Protein AF-A0A913X9V0-F1 (afdb_monomer)

InterPro domains:
  IPR004088 K Homology domain, type 1 [PF00013] (3-50)
  IPR036612 K Homology domain, type 1 superfamily [G3DSA:3.30.1370.10] (2-51)
  IPR036612 K Homology domain, type 1 superfamily [SSF54791] (3-53)

Sequence (122 aa):
MEVMGLVIGKKHSNLRRIEKETGTKIEVENNKIYVSGGPQDTKNAIKELKNSAYYGIYKKRIKSRFSCDTYNFVDGSGRKCEFRLVPVECPRQEWHQDKEYFKIERVDEEDQMLDTRSSDRL

Structure (mmCIF, N/CA/C/O backbone):
data_AF-A0A913X9V0-F1
#
_entry.id   AF-A0A913X9V0-F1
#
loop_
_atom_site.group_PDB
_atom_site.id
_atom_site.type_symbol
_atom_site.label_atom_id
_atom_site.label_alt_id
_atom_site.label_comp_id
_atom_site.label_asym_id
_atom_site.label_entity_id
_atom_site.label_seq_id
_atom_site.pdbx_PDB_ins_code
_atom_site.Cartn_x
_atom_site.Cartn_y
_atom_site.Cartn_z
_atom_site.occupancy
_atom_site.B_iso_or_equiv
_atom_site.auth_seq_id
_atom_site.auth_comp_id
_atom_site.auth_asym_id
_atom_site.auth_atom_id
_atom_site.pdbx_PDB_model_num
ATOM 1 N N . MET A 1 1 ? 13.023 -6.006 -13.812 1.00 49.12 1 MET A N 1
ATOM 2 C CA . MET A 1 1 ? 13.394 -5.778 -12.398 1.00 49.12 1 MET A CA 1
ATOM 3 C C . MET A 1 1 ? 12.244 -6.278 -11.549 1.00 49.12 1 MET A C 1
ATOM 5 O O . MET A 1 1 ? 11.159 -5.716 -11.640 1.00 49.12 1 MET A O 1
ATOM 9 N N . GLU A 1 2 ? 12.450 -7.374 -10.830 1.00 68.31 2 GLU A N 1
ATOM 10 C CA . GLU A 1 2 ? 11.406 -7.987 -10.009 1.00 68.31 2 GLU A CA 1
ATOM 11 C C . GLU A 1 2 ? 11.107 -7.124 -8.780 1.00 68.31 2 GLU A C 1
ATOM 13 O O . GLU A 1 2 ? 12.015 -6.563 -8.162 1.00 68.31 2 GLU A O 1
ATOM 18 N N . VAL A 1 3 ? 9.822 -7.012 -8.433 1.00 74.38 3 VAL A N 1
ATOM 19 C CA . VAL A 1 3 ? 9.317 -6.214 -7.301 1.00 74.38 3 VAL A CA 1
ATOM 20 C C . VAL A 1 3 ? 10.021 -6.592 -5.995 1.00 74.38 3 VAL A C 1
ATOM 22 O O . VAL A 1 3 ? 10.312 -5.719 -5.179 1.00 74.38 3 VAL A O 1
ATOM 25 N N . MET A 1 4 ? 10.380 -7.869 -5.839 1.00 82.81 4 MET A N 1
ATOM 26 C CA . MET A 1 4 ? 11.054 -8.389 -4.653 1.00 82.81 4 MET A CA 1
ATOM 27 C C . MET A 1 4 ? 12.381 -7.679 -4.357 1.00 82.81 4 MET A C 1
ATOM 29 O O . MET A 1 4 ? 12.647 -7.318 -3.214 1.00 82.81 4 MET A O 1
ATOM 33 N N . GLY A 1 5 ? 13.182 -7.360 -5.379 1.00 83.44 5 GLY A N 1
ATOM 34 C CA . GLY A 1 5 ? 14.445 -6.640 -5.178 1.00 83.44 5 GLY A CA 1
ATOM 35 C C . GLY A 1 5 ? 14.261 -5.229 -4.600 1.00 83.44 5 GLY A C 1
ATOM 36 O O . GLY A 1 5 ? 15.146 -4.711 -3.919 1.00 83.44 5 GLY A O 1
ATOM 37 N N . LEU A 1 6 ? 13.103 -4.603 -4.837 1.00 82.94 6 LEU A N 1
ATOM 38 C CA . LEU A 1 6 ? 12.758 -3.288 -4.288 1.00 82.94 6 LEU A CA 1
ATOM 39 C C . LEU A 1 6 ? 12.323 -3.390 -2.823 1.00 82.94 6 LEU A C 1
ATOM 41 O O . LEU A 1 6 ? 12.666 -2.522 -2.021 1.00 82.94 6 LEU A O 1
ATOM 45 N N . VAL A 1 7 ? 11.614 -4.467 -2.480 1.00 84.56 7 VAL A N 1
ATOM 46 C CA . VAL A 1 7 ? 11.216 -4.774 -1.102 1.00 84.56 7 VAL A CA 1
ATOM 47 C C . VAL A 1 7 ? 12.438 -5.112 -0.252 1.00 84.56 7 VAL A C 1
ATOM 49 O O . VAL A 1 7 ? 12.581 -4.566 0.837 1.00 84.56 7 VAL A O 1
ATOM 52 N N . ILE A 1 8 ? 13.363 -5.927 -0.771 1.00 89.12 8 ILE A N 1
ATOM 53 C CA . ILE A 1 8 ? 14.586 -6.322 -0.056 1.00 89.12 8 ILE A CA 1
ATOM 54 C C . ILE A 1 8 ? 15.518 -5.118 0.168 1.00 89.12 8 ILE A C 1
ATOM 56 O O . ILE A 1 8 ? 16.092 -4.939 1.248 1.00 89.12 8 ILE A O 1
ATOM 60 N N . GLY A 1 9 ? 15.655 -4.261 -0.847 1.00 84.62 9 GLY A N 1
ATOM 61 C CA . GLY A 1 9 ? 16.590 -3.139 -0.831 1.00 84.62 9 GLY A CA 1
ATOM 62 C C . GLY A 1 9 ? 18.048 -3.570 -1.038 1.00 84.62 9 GLY A C 1
ATOM 63 O O . GLY A 1 9 ? 18.399 -4.752 -1.029 1.00 84.62 9 GLY A O 1
ATOM 64 N N . LYS A 1 10 ? 18.941 -2.597 -1.254 1.00 87.88 10 LYS A N 1
ATOM 65 C CA . LYS A 1 10 ? 20.366 -2.887 -1.485 1.00 87.88 10 LYS A CA 1
ATOM 66 C C . LYS A 1 10 ? 20.962 -3.538 -0.240 1.00 87.88 10 LYS A C 1
ATOM 68 O O . LYS A 1 10 ? 20.856 -2.985 0.848 1.00 87.88 10 LYS A O 1
ATOM 73 N N . LYS A 1 11 ? 21.616 -4.693 -0.402 1.00 89.06 11 LYS A N 1
ATOM 74 C CA . LYS A 1 11 ? 22.222 -5.445 0.713 1.00 89.06 11 LYS A CA 1
ATOM 75 C C . LYS A 1 11 ? 21.237 -5.693 1.875 1.00 89.06 11 LYS A C 1
ATOM 77 O O . LYS A 1 11 ? 21.639 -5.639 3.033 1.00 89.06 11 LYS A O 1
ATOM 82 N N . HIS A 1 12 ? 19.961 -5.953 1.570 1.00 90.06 12 HIS A N 1
ATOM 83 C CA . HIS A 1 12 ? 18.898 -6.181 2.563 1.00 90.06 12 HIS A CA 1
ATOM 84 C C . HIS A 1 12 ? 18.599 -4.972 3.468 1.00 90.06 12 HIS A C 1
ATOM 86 O O . HIS A 1 12 ? 18.064 -5.133 4.565 1.00 90.06 12 HIS A O 1
ATOM 92 N N . SER A 1 13 ? 18.947 -3.752 3.040 1.00 92.88 13 SER A N 1
ATOM 93 C CA . SER A 1 13 ? 18.790 -2.539 3.852 1.00 92.88 13 SER A CA 1
ATOM 94 C C . SER A 1 13 ? 17.352 -2.300 4.307 1.00 92.88 13 SER A C 1
ATOM 96 O O . SER A 1 13 ? 17.136 -1.892 5.444 1.00 92.88 13 SER A O 1
AT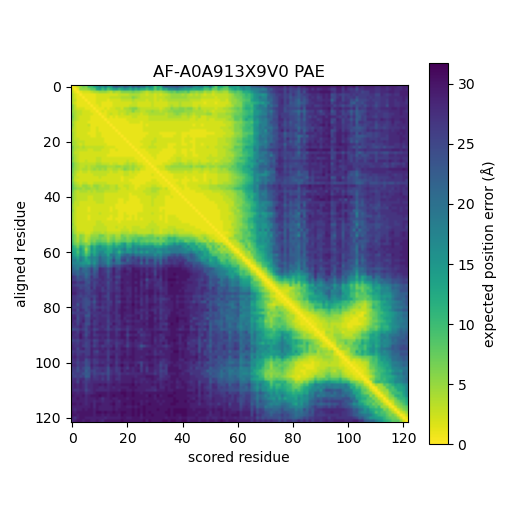OM 98 N N . ASN A 1 14 ? 16.372 -2.557 3.434 1.00 91.81 14 ASN A N 1
ATOM 99 C CA . ASN A 1 14 ? 14.967 -2.323 3.757 1.00 91.81 14 ASN A CA 1
ATOM 100 C C . ASN A 1 14 ? 14.460 -3.364 4.751 1.00 91.81 14 ASN A C 1
ATOM 102 O O . ASN A 1 14 ? 13.818 -2.980 5.720 1.00 91.81 14 ASN A O 1
ATOM 106 N N . LEU A 1 15 ? 14.801 -4.645 4.568 1.00 94.50 15 LEU A N 1
ATOM 107 C CA . LEU A 1 15 ? 14.393 -5.688 5.514 1.00 94.50 15 LEU A CA 1
ATOM 108 C C . LEU A 1 15 ? 14.978 -5.437 6.902 1.00 94.50 15 LEU A C 1
ATOM 110 O O . LEU A 1 15 ? 14.227 -5.414 7.865 1.00 94.50 15 LEU A O 1
ATOM 114 N N . ARG A 1 16 ? 16.282 -5.138 6.998 1.00 95.88 16 ARG A N 1
ATOM 115 C CA . ARG A 1 16 ? 16.937 -4.838 8.284 1.00 95.88 16 ARG A CA 1
ATOM 116 C C . ARG A 1 16 ? 16.320 -3.633 8.990 1.00 95.88 16 ARG A C 1
ATOM 118 O O . ARG A 1 16 ? 16.219 -3.620 10.212 1.00 95.88 16 ARG A O 1
ATOM 125 N N . ARG A 1 17 ? 15.934 -2.605 8.226 1.00 96.19 17 ARG A N 1
ATOM 126 C CA . ARG A 1 17 ? 15.229 -1.436 8.761 1.00 96.19 17 ARG A CA 1
ATOM 127 C C . ARG A 1 17 ? 13.872 -1.842 9.334 1.00 96.19 17 ARG A C 1
ATOM 129 O O . ARG A 1 17 ? 13.593 -1.492 10.472 1.00 96.19 17 ARG A O 1
ATOM 136 N N . ILE A 1 18 ? 13.076 -2.592 8.569 1.00 95.81 18 ILE A N 1
ATOM 137 C CA . ILE A 1 18 ? 11.745 -3.037 8.997 1.00 95.81 18 ILE A CA 1
ATOM 138 C C . ILE A 1 18 ? 11.869 -3.924 10.238 1.00 95.81 18 ILE A C 1
ATOM 140 O O . ILE A 1 18 ? 11.248 -3.609 11.240 1.00 95.81 18 ILE A O 1
ATOM 144 N N . GLU A 1 19 ? 12.742 -4.939 10.224 1.00 96.44 19 GLU A N 1
ATOM 145 C CA . GLU A 1 19 ? 13.028 -5.791 11.391 1.00 96.44 19 GLU A CA 1
ATOM 146 C C . GLU A 1 19 ? 13.357 -4.965 12.646 1.00 96.44 19 GLU A C 1
ATOM 148 O O . GLU A 1 19 ? 12.827 -5.232 13.722 1.00 96.44 19 GLU A O 1
ATOM 153 N N . LYS A 1 20 ? 14.194 -3.926 12.510 1.00 96.38 20 LYS A N 1
ATOM 154 C CA . LYS A 1 20 ? 14.565 -3.038 13.622 1.00 96.38 20 LYS A CA 1
ATOM 155 C C . LYS A 1 20 ? 13.393 -2.190 14.125 1.00 96.38 20 LYS A C 1
ATOM 157 O O . LYS A 1 20 ? 13.272 -1.992 15.328 1.00 96.38 20 LYS A O 1
ATOM 162 N N . GLU A 1 21 ? 12.582 -1.644 13.224 1.00 95.69 21 GLU A N 1
ATOM 163 C CA . GLU A 1 21 ? 11.466 -0.752 13.569 1.00 95.69 21 GLU A CA 1
ATOM 164 C C . GLU A 1 21 ? 10.281 -1.501 14.180 1.00 95.69 21 GLU A C 1
ATOM 166 O O . GLU A 1 21 ? 9.592 -0.957 15.038 1.00 95.69 21 GLU A O 1
ATOM 171 N N . THR A 1 22 ? 10.037 -2.738 13.747 1.00 95.06 22 THR A N 1
ATOM 172 C CA . THR A 1 22 ? 8.883 -3.530 14.189 1.00 95.06 22 THR A CA 1
ATOM 173 C C . THR A 1 22 ? 9.240 -4.589 15.220 1.00 95.06 22 THR A C 1
ATOM 175 O O . THR A 1 22 ? 8.337 -5.200 15.771 1.00 95.06 22 THR A O 1
ATOM 178 N N . GLY A 1 23 ? 10.525 -4.851 15.472 1.00 95.00 23 GLY A N 1
ATOM 179 C CA . GLY A 1 23 ? 10.958 -5.922 16.375 1.00 95.00 23 GLY A CA 1
ATOM 180 C C . GLY A 1 23 ? 10.684 -7.333 15.840 1.00 95.00 23 GLY A C 1
ATOM 181 O O . GLY A 1 23 ? 10.735 -8.301 16.595 1.00 95.00 23 GLY A O 1
ATOM 182 N N . THR A 1 24 ? 10.379 -7.469 14.548 1.00 95.88 24 THR A N 1
ATOM 183 C CA . THR A 1 24 ? 10.119 -8.763 13.898 1.00 95.88 24 THR A CA 1
ATOM 184 C C . THR A 1 24 ? 11.378 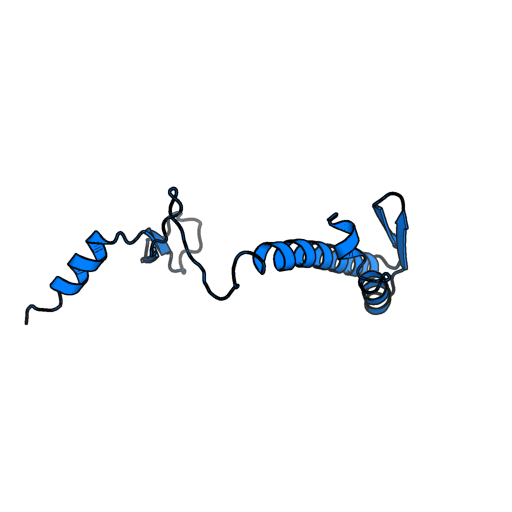-9.343 13.270 1.00 95.88 24 THR A C 1
ATOM 186 O O . THR A 1 24 ? 12.315 -8.613 12.951 1.00 95.88 24 THR A O 1
ATOM 189 N N . LYS A 1 25 ? 11.347 -10.641 12.971 1.00 96.00 25 LYS A N 1
ATOM 190 C CA . LYS A 1 25 ? 12.316 -11.308 12.099 1.00 96.00 25 LYS A CA 1
ATOM 191 C C . LYS A 1 25 ? 11.707 -11.522 10.712 1.00 96.00 25 LYS A C 1
ATOM 193 O O . LYS A 1 25 ? 10.536 -11.881 10.598 1.00 96.00 25 LYS A O 1
ATOM 198 N N . ILE A 1 26 ? 12.490 -11.275 9.665 1.00 92.44 26 ILE A N 1
ATOM 199 C CA . ILE A 1 26 ? 12.072 -11.410 8.269 1.00 92.44 26 ILE A CA 1
ATOM 200 C C . ILE A 1 26 ? 13.049 -12.316 7.523 1.00 92.44 26 ILE A C 1
ATOM 202 O O . ILE A 1 26 ? 14.261 -12.095 7.532 1.00 92.44 26 ILE A O 1
ATOM 206 N N . GLU A 1 27 ? 12.505 -13.305 6.822 1.00 89.69 27 GLU A N 1
ATOM 207 C CA . GLU A 1 27 ? 13.257 -14.254 6.005 1.00 89.69 27 GLU A CA 1
ATOM 208 C C . GLU A 1 27 ? 12.721 -14.277 4.576 1.00 89.69 27 GLU A C 1
ATOM 210 O O . GLU A 1 27 ? 11.532 -14.055 4.331 1.00 89.69 27 GLU A O 1
ATOM 215 N N . VAL A 1 28 ? 13.617 -14.520 3.620 1.00 88.06 28 VAL A N 1
AT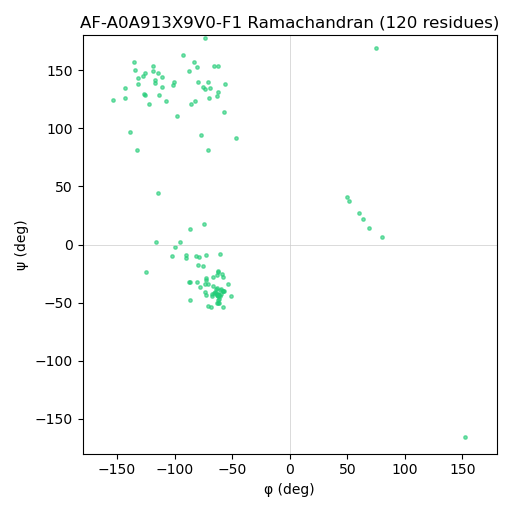OM 216 C CA . VAL A 1 28 ? 13.279 -14.594 2.199 1.00 88.06 28 VAL A CA 1
ATOM 217 C C . VAL A 1 28 ? 13.701 -15.951 1.670 1.00 88.06 28 VAL A C 1
ATOM 219 O O . VAL A 1 28 ? 14.882 -16.283 1.690 1.00 88.06 28 VAL A O 1
ATOM 222 N N . GLU A 1 29 ? 12.744 -16.705 1.147 1.00 82.50 29 GLU A N 1
ATOM 223 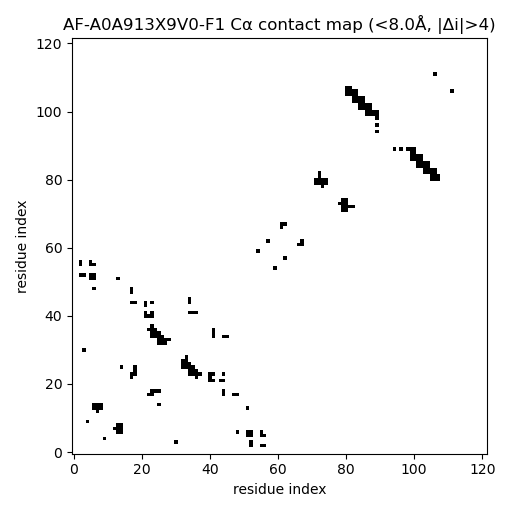C CA . GLU A 1 29 ? 12.986 -18.027 0.575 1.00 82.50 29 GLU A CA 1
ATOM 224 C C . GLU A 1 29 ? 12.084 -18.218 -0.645 1.00 82.50 29 GLU A C 1
ATOM 226 O O . GLU A 1 29 ? 10.899 -17.891 -0.601 1.00 82.50 29 GLU A O 1
ATOM 231 N N . ASN A 1 30 ? 12.630 -18.730 -1.753 1.00 83.38 30 ASN A N 1
ATOM 232 C CA . ASN A 1 30 ? 11.868 -19.040 -2.971 1.00 83.38 30 ASN A CA 1
ATOM 233 C C . ASN A 1 30 ? 10.969 -17.885 -3.453 1.00 83.38 30 ASN A C 1
ATOM 235 O O . ASN A 1 30 ? 9.821 -18.093 -3.849 1.00 83.38 30 ASN A O 1
ATOM 239 N N . ASN A 1 31 ? 11.487 -16.652 -3.393 1.00 79.56 31 ASN A N 1
ATOM 240 C CA . ASN A 1 31 ? 10.759 -15.430 -3.753 1.00 79.56 31 ASN A CA 1
ATOM 241 C C . ASN A 1 31 ? 9.491 -15.177 -2.904 1.00 79.56 31 ASN A C 1
ATOM 243 O O . ASN A 1 31 ? 8.542 -14.532 -3.353 1.00 79.56 31 ASN A O 1
ATOM 247 N N . LYS A 1 32 ? 9.470 -15.681 -1.666 1.00 84.62 32 LYS A N 1
ATOM 248 C CA . LYS A 1 32 ? 8.446 -15.432 -0.646 1.00 84.62 32 LYS A CA 1
ATOM 249 C C . LYS A 1 32 ? 9.084 -14.767 0.567 1.00 84.62 32 LYS A C 1
ATOM 251 O O . LYS A 1 32 ? 10.276 -14.937 0.812 1.00 84.62 32 LYS A O 1
ATOM 256 N N . ILE A 1 33 ? 8.280 -14.011 1.311 1.00 87.50 33 ILE A N 1
ATOM 257 C CA . ILE A 1 33 ? 8.698 -13.353 2.550 1.00 87.50 33 ILE A CA 1
ATOM 258 C C . ILE A 1 33 ? 7.947 -13.988 3.713 1.00 87.50 33 ILE A C 1
ATOM 260 O O . ILE A 1 33 ? 6.717 -14.053 3.689 1.00 87.50 33 ILE A O 1
ATOM 264 N N . TYR A 1 34 ? 8.693 -14.398 4.730 1.00 92.06 34 TYR A N 1
ATOM 265 C CA . TYR A 1 34 ? 8.174 -14.906 5.991 1.00 92.06 34 TYR A CA 1
ATOM 266 C C . TYR A 1 34 ? 8.481 -13.894 7.087 1.00 92.06 34 TYR A C 1
ATOM 268 O O . TYR A 1 34 ? 9.576 -13.337 7.133 1.00 92.06 34 TYR A O 1
ATOM 276 N N . VAL A 1 35 ? 7.498 -13.629 7.945 1.00 92.88 35 VAL A N 1
ATOM 277 C CA . VAL A 1 35 ? 7.615 -12.676 9.051 1.00 92.88 35 VAL A CA 1
ATOM 278 C C . VAL A 1 35 ? 7.227 -13.393 10.332 1.00 92.88 35 VAL A C 1
ATOM 280 O O . VAL A 1 35 ? 6.158 -14.001 10.393 1.00 92.88 35 VAL A O 1
ATOM 283 N N . SER A 1 36 ? 8.081 -13.315 11.346 1.00 91.62 36 SER A N 1
ATOM 284 C CA . SER A 1 36 ? 7.833 -13.886 12.667 1.00 91.62 36 SER A CA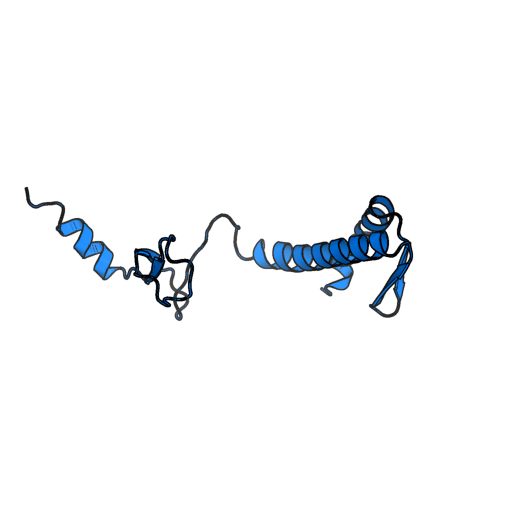 1
ATOM 285 C C . SER A 1 36 ? 8.028 -12.840 13.766 1.00 91.62 36 SER A C 1
ATOM 287 O O . SER A 1 36 ? 8.863 -11.937 13.664 1.00 91.62 36 SER A O 1
ATOM 289 N N . GLY A 1 37 ? 7.208 -12.935 14.811 1.00 92.25 37 GLY A N 1
ATOM 290 C CA . GLY A 1 37 ? 7.164 -11.982 15.918 1.00 92.25 37 GLY A CA 1
ATOM 291 C C . GLY A 1 37 ? 5.781 -11.927 16.565 1.00 92.25 37 GLY A C 1
ATOM 292 O O . GLY A 1 37 ? 4.931 -12.787 16.319 1.00 92.25 37 GLY A O 1
ATOM 293 N N . GLY A 1 38 ? 5.540 -10.898 17.381 1.00 89.88 38 GLY A N 1
ATOM 294 C CA . GLY A 1 38 ? 4.231 -10.655 17.984 1.00 89.88 38 GLY A CA 1
ATOM 295 C C . GLY A 1 38 ? 3.143 -10.389 16.927 1.00 89.88 38 GLY A C 1
ATOM 296 O O . GLY A 1 38 ? 3.452 -9.903 15.833 1.00 89.88 38 GLY A O 1
ATOM 297 N N . PRO A 1 39 ? 1.853 -10.662 17.209 1.00 90.94 39 PRO A N 1
ATOM 298 C CA . PRO A 1 39 ? 0.776 -10.472 16.233 1.00 90.94 39 PRO A CA 1
ATOM 299 C C . PRO A 1 39 ? 0.664 -9.033 15.712 1.00 90.94 39 PRO A C 1
ATOM 301 O O . PRO A 1 39 ? 0.426 -8.818 14.522 1.00 90.94 39 PRO A O 1
ATOM 304 N N . GLN A 1 40 ? 0.838 -8.041 16.590 1.00 91.94 40 GLN A N 1
ATOM 305 C CA . GLN A 1 40 ? 0.769 -6.630 16.211 1.00 91.94 40 GLN A CA 1
ATOM 306 C C . GLN A 1 40 ? 2.012 -6.193 15.425 1.00 91.94 40 GLN A C 1
ATOM 308 O O . GLN A 1 40 ? 1.895 -5.519 14.401 1.00 91.94 40 GLN A O 1
ATOM 313 N N . ASP A 1 41 ? 3.183 -6.654 15.847 1.00 88.19 41 ASP A N 1
ATOM 314 C CA . ASP A 1 41 ? 4.469 -6.363 15.212 1.00 88.19 41 ASP A CA 1
ATOM 315 C C . ASP A 1 41 ? 4.535 -6.936 13.796 1.00 88.19 41 ASP A C 1
ATOM 317 O O . ASP A 1 41 ? 4.922 -6.257 12.847 1.00 88.19 41 ASP A O 1
ATOM 321 N N . THR A 1 42 ? 4.035 -8.161 13.628 1.00 89.62 42 THR A N 1
ATOM 322 C CA . THR A 1 42 ? 3.929 -8.836 12.330 1.00 89.62 42 THR A CA 1
ATOM 323 C C . THR A 1 42 ? 3.000 -8.073 11.385 1.00 89.62 42 THR A C 1
ATOM 325 O O . THR A 1 42 ? 3.335 -7.869 10.217 1.00 89.62 42 THR A O 1
ATOM 328 N N . LYS A 1 43 ? 1.853 -7.575 11.874 1.00 91.75 43 LYS A N 1
ATOM 329 C CA . LYS A 1 43 ? 0.955 -6.719 11.074 1.00 91.75 43 LYS A CA 1
ATOM 330 C C . LYS A 1 43 ? 1.645 -5.426 10.636 1.00 91.75 43 LYS A C 1
ATOM 332 O O . LYS A 1 43 ? 1.518 -5.035 9.473 1.00 91.75 43 LYS A O 1
ATOM 337 N N . ASN A 1 44 ? 2.386 -4.786 11.540 1.00 89.31 44 ASN A N 1
ATOM 338 C CA . ASN A 1 44 ? 3.136 -3.566 11.247 1.00 89.31 44 ASN A CA 1
ATOM 339 C C . ASN A 1 44 ? 4.233 -3.824 10.196 1.00 89.31 44 ASN A C 1
ATOM 341 O O . ASN A 1 44 ? 4.335 -3.080 9.220 1.00 89.31 44 ASN A O 1
ATOM 345 N N . ALA A 1 45 ? 4.973 -4.928 10.317 1.00 88.38 45 ALA A N 1
ATOM 346 C CA . ALA A 1 45 ? 5.999 -5.327 9.353 1.00 88.38 45 ALA A CA 1
ATOM 347 C C . ALA A 1 45 ? 5.412 -5.613 7.962 1.00 88.38 45 ALA A C 1
ATOM 349 O O . ALA A 1 45 ? 5.931 -5.131 6.954 1.00 88.38 45 ALA A O 1
ATOM 350 N N . ILE A 1 46 ? 4.281 -6.324 7.885 1.00 91.75 46 ILE A N 1
ATOM 351 C CA . ILE A 1 46 ? 3.581 -6.582 6.615 1.00 91.75 46 ILE A CA 1
ATOM 352 C C . ILE A 1 46 ? 3.139 -5.271 5.950 1.00 91.75 46 ILE A C 1
ATOM 354 O O . ILE A 1 46 ? 3.234 -5.138 4.726 1.00 91.75 46 ILE A O 1
ATOM 358 N N . LYS A 1 47 ? 2.670 -4.289 6.731 1.00 92.56 47 LYS A N 1
ATOM 359 C CA . LYS A 1 47 ? 2.304 -2.963 6.214 1.00 92.56 47 LYS A CA 1
ATOM 360 C C . LYS A 1 47 ? 3.513 -2.258 5.586 1.00 92.56 47 LYS A C 1
ATOM 362 O O . LYS A 1 47 ? 3.415 -1.787 4.454 1.00 92.56 47 LYS A O 1
ATOM 367 N N . GLU A 1 48 ? 4.660 -2.260 6.258 1.00 91.38 48 GLU A N 1
ATOM 368 C CA . GLU A 1 48 ? 5.893 -1.643 5.748 1.00 91.38 48 GLU A CA 1
ATOM 369 C C . GLU A 1 48 ? 6.472 -2.352 4.512 1.00 91.38 48 GLU A C 1
ATOM 371 O O . GLU A 1 48 ? 6.957 -1.702 3.577 1.00 91.38 48 GLU A O 1
ATOM 376 N N . LEU A 1 49 ? 6.364 -3.682 4.448 1.00 89.12 49 LEU A N 1
ATOM 377 C CA . LEU A 1 49 ? 6.737 -4.464 3.265 1.00 89.12 49 LEU A CA 1
ATOM 378 C C . LEU A 1 49 ? 5.873 -4.085 2.051 1.00 89.12 49 LEU A C 1
ATOM 380 O O . LEU A 1 49 ? 6.402 -3.852 0.960 1.00 89.12 49 LEU A O 1
ATOM 384 N N . LYS A 1 50 ? 4.552 -3.949 2.243 1.00 87.44 50 LYS A N 1
ATOM 385 C CA . LYS A 1 50 ? 3.623 -3.481 1.198 1.00 87.44 50 LYS A CA 1
ATOM 386 C C . LYS A 1 50 ? 3.949 -2.057 0.747 1.00 87.44 50 LYS A C 1
ATOM 388 O O . LYS A 1 50 ? 4.000 -1.805 -0.457 1.00 87.44 50 LYS A O 1
ATOM 393 N N . ASN A 1 51 ? 4.235 -1.153 1.685 1.00 85.38 51 ASN A N 1
ATOM 394 C CA . ASN A 1 51 ? 4.647 0.220 1.380 1.00 85.38 51 ASN A CA 1
ATOM 395 C C . ASN A 1 51 ? 5.936 0.254 0.547 1.00 85.38 51 ASN A C 1
ATOM 397 O O . ASN A 1 51 ? 6.022 0.991 -0.436 1.00 85.38 51 ASN A O 1
ATOM 401 N N . SER A 1 52 ? 6.917 -0.585 0.887 1.00 84.50 52 SER A N 1
ATOM 402 C CA . SER A 1 52 ? 8.188 -0.687 0.157 1.00 84.50 52 SER A CA 1
ATOM 403 C C . SER A 1 52 ? 7.994 -1.206 -1.272 1.00 84.50 52 SER A C 1
ATOM 405 O O . SER A 1 52 ? 8.585 -0.665 -2.211 1.00 84.50 52 SER A O 1
ATOM 407 N N . ALA A 1 53 ? 7.123 -2.205 -1.460 1.00 82.56 53 ALA A N 1
ATOM 408 C CA . ALA A 1 53 ? 6.746 -2.700 -2.785 1.00 82.56 53 ALA A CA 1
ATOM 409 C C . ALA A 1 53 ? 6.054 -1.607 -3.611 1.00 82.56 53 ALA A C 1
ATOM 411 O O . ALA A 1 53 ? 6.464 -1.325 -4.740 1.00 82.56 53 ALA A O 1
ATOM 412 N N . TYR A 1 54 ? 5.046 -0.954 -3.024 1.00 80.88 54 TYR A N 1
ATOM 413 C CA . TYR A 1 54 ? 4.288 0.119 -3.659 1.00 80.88 54 TYR A CA 1
ATOM 414 C C . TYR A 1 54 ? 5.203 1.268 -4.084 1.00 80.88 54 TYR A C 1
ATOM 416 O O . TYR A 1 54 ? 5.251 1.608 -5.263 1.00 80.88 54 TYR A O 1
ATOM 424 N N . TYR A 1 55 ? 6.002 1.811 -3.163 1.00 76.44 55 TYR A N 1
ATOM 425 C CA . TYR A 1 55 ? 6.899 2.933 -3.434 1.00 76.44 55 TYR A CA 1
ATOM 426 C C . TYR A 1 55 ? 7.981 2.573 -4.453 1.00 76.44 55 TYR A C 1
ATOM 428 O O . TYR A 1 55 ? 8.305 3.379 -5.324 1.00 76.44 55 TYR A O 1
ATOM 436 N N . GLY A 1 56 ? 8.511 1.349 -4.396 1.00 71.00 56 GLY A N 1
ATOM 437 C CA . GLY A 1 56 ? 9.459 0.845 -5.383 1.00 71.00 56 GLY A CA 1
ATOM 438 C C . GLY A 1 56 ? 8.874 0.807 -6.796 1.00 71.00 56 GLY A C 1
ATOM 439 O O . GLY A 1 56 ? 9.544 1.221 -7.743 1.00 71.00 56 GLY A O 1
ATOM 440 N N . ILE A 1 57 ? 7.635 0.337 -6.949 1.00 69.81 57 ILE A N 1
ATOM 441 C CA . ILE A 1 57 ? 6.947 0.278 -8.245 1.00 69.81 57 ILE A CA 1
ATOM 442 C C . ILE A 1 57 ? 6.577 1.690 -8.711 1.00 69.81 57 ILE A C 1
ATOM 444 O O . ILE A 1 57 ? 6.942 2.082 -9.821 1.00 69.81 57 ILE A O 1
ATOM 448 N N . TYR A 1 58 ? 5.896 2.462 -7.860 1.00 66.31 58 TYR A N 1
ATOM 449 C CA . TYR A 1 58 ? 5.358 3.778 -8.199 1.00 66.31 58 TYR A CA 1
ATOM 450 C C . TYR A 1 58 ? 6.462 4.809 -8.423 1.00 66.31 58 TYR A C 1
ATOM 452 O O . TYR A 1 58 ? 6.527 5.406 -9.492 1.00 66.31 58 TYR A O 1
ATOM 460 N N . LYS A 1 59 ? 7.395 4.998 -7.482 1.00 65.25 59 LYS A N 1
ATOM 461 C CA . LYS A 1 59 ? 8.436 6.030 -7.621 1.00 65.25 59 LYS A CA 1
ATOM 462 C C . LYS A 1 59 ? 9.350 5.766 -8.809 1.00 65.25 59 LYS A C 1
ATOM 464 O O . LYS A 1 59 ? 9.749 6.712 -9.476 1.00 65.25 59 LYS A O 1
ATOM 469 N N . LYS A 1 60 ? 9.688 4.503 -9.084 1.00 59.84 60 LYS A N 1
ATOM 470 C CA . LYS A 1 60 ? 10.647 4.150 -10.139 1.00 59.84 60 LYS A CA 1
ATOM 471 C C . LYS A 1 60 ? 10.023 4.157 -11.536 1.00 59.84 60 LYS A C 1
ATOM 473 O O . LYS A 1 60 ? 10.723 4.500 -12.479 1.00 59.84 60 LYS A O 1
ATOM 478 N N . ARG A 1 61 ? 8.732 3.815 -11.669 1.00 54.94 61 ARG A N 1
ATOM 479 C CA . ARG A 1 61 ? 8.004 3.867 -12.952 1.00 54.94 61 ARG A CA 1
ATOM 480 C C . ARG A 1 61 ? 7.390 5.232 -13.256 1.00 54.94 61 ARG A C 1
ATOM 482 O O . ARG A 1 61 ? 7.296 5.580 -14.428 1.00 54.94 61 ARG A O 1
ATOM 489 N N . ILE A 1 62 ? 6.971 5.985 -12.236 1.00 51.41 62 ILE A N 1
ATOM 490 C CA . ILE A 1 62 ? 6.341 7.297 -12.422 1.00 51.41 62 ILE A CA 1
ATOM 491 C C . ILE A 1 62 ? 7.391 8.399 -12.503 1.00 51.41 62 ILE A C 1
ATOM 493 O O . ILE A 1 62 ? 7.352 9.116 -13.484 1.00 51.41 62 ILE A O 1
ATOM 497 N N . LYS A 1 63 ? 8.404 8.497 -11.619 1.00 48.47 63 LYS A N 1
ATOM 498 C CA . LYS A 1 63 ? 9.428 9.563 -11.770 1.00 48.47 63 LYS A CA 1
ATOM 499 C C . LYS A 1 63 ? 10.231 9.472 -13.070 1.00 48.47 63 LYS A C 1
ATOM 501 O O . LYS A 1 63 ? 10.772 10.478 -13.504 1.00 48.47 63 LYS A O 1
ATOM 506 N N . SER A 1 64 ? 10.329 8.292 -13.688 1.00 50.91 64 SER A N 1
ATOM 507 C CA . SER A 1 64 ? 10.967 8.162 -15.004 1.00 50.91 64 SER A CA 1
ATOM 508 C C . SER A 1 64 ? 10.069 8.604 -16.164 1.00 50.91 64 SER A C 1
ATOM 510 O O . SER A 1 64 ? 10.544 8.652 -17.291 1.00 50.91 64 SER A O 1
ATOM 512 N N . ARG A 1 65 ? 8.771 8.838 -15.931 1.00 46.41 65 ARG A N 1
ATOM 513 C CA . ARG A 1 65 ? 7.783 9.173 -16.970 1.00 46.41 65 ARG A CA 1
ATOM 514 C C . ARG A 1 65 ? 7.010 10.472 -16.709 1.00 46.41 65 ARG A C 1
ATOM 516 O O . ARG A 1 65 ? 6.550 11.064 -17.671 1.00 46.41 65 ARG A O 1
ATOM 523 N N . PHE A 1 66 ? 6.891 10.923 -15.461 1.00 43.91 66 PHE A N 1
ATOM 524 C CA . PHE A 1 66 ? 6.109 12.085 -15.038 1.00 43.91 66 PHE A CA 1
ATOM 525 C C . PHE A 1 66 ? 6.707 12.672 -13.745 1.00 43.91 66 PHE A C 1
ATOM 527 O O . PHE A 1 66 ? 6.855 11.951 -12.750 1.00 43.91 66 PHE A O 1
ATOM 534 N N . SER A 1 67 ? 7.062 13.965 -13.729 1.00 44.84 67 SER A N 1
ATOM 535 C CA . SER A 1 67 ? 7.262 14.664 -12.452 1.00 44.84 67 SER A CA 1
ATOM 536 C C . SER A 1 67 ? 5.888 14.813 -11.791 1.00 44.84 67 SER A C 1
ATOM 538 O O . SER A 1 67 ? 4.888 15.085 -12.452 1.00 44.84 67 SER A O 1
ATOM 540 N N . CYS A 1 68 ? 5.800 14.530 -10.492 1.00 37.72 68 CYS A N 1
ATOM 541 C CA . CYS A 1 68 ? 4.542 14.495 -9.729 1.00 37.72 68 CYS A CA 1
ATOM 542 C C . CYS A 1 68 ? 3.964 15.892 -9.434 1.00 37.72 68 CYS A C 1
ATOM 544 O O . CYS A 1 68 ? 3.131 16.061 -8.550 1.00 37.72 68 CYS A O 1
ATOM 546 N N . ASP A 1 69 ? 4.429 16.876 -10.182 1.00 40.75 69 ASP A N 1
ATOM 547 C CA . ASP A 1 69 ? 4.155 18.296 -10.083 1.00 40.75 69 ASP A CA 1
ATOM 548 C C . ASP A 1 69 ? 3.435 18.780 -11.359 1.00 40.75 69 ASP A C 1
ATOM 550 O O . ASP A 1 69 ? 3.089 19.950 -11.476 1.00 40.75 69 ASP A O 1
ATOM 554 N N . THR A 1 70 ? 3.134 17.874 -12.304 1.0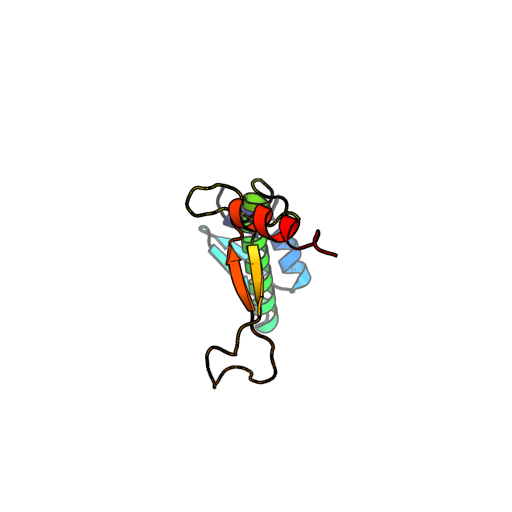0 39.31 70 THR A N 1
ATOM 555 C CA . THR A 1 70 ? 2.376 18.189 -13.521 1.00 39.31 70 THR A CA 1
ATOM 556 C C . THR A 1 70 ? 1.369 17.080 -13.837 1.00 39.31 70 THR A C 1
ATOM 558 O O . THR A 1 70 ? 1.697 16.067 -14.457 1.00 39.31 70 THR A O 1
ATOM 561 N N . TYR A 1 71 ? 0.112 17.261 -13.423 1.00 45.44 71 TYR A N 1
ATOM 562 C CA . TYR A 1 71 ? -1.006 16.455 -13.922 1.00 45.44 71 TYR A CA 1
ATOM 563 C C . TYR A 1 71 ? -1.277 16.860 -15.379 1.00 45.44 71 TYR A C 1
ATOM 565 O O . TYR A 1 71 ? -2.128 17.697 -15.658 1.00 45.44 71 TYR A O 1
ATOM 573 N N . ASN A 1 72 ? -0.504 16.318 -16.324 1.00 46.09 72 ASN A N 1
ATOM 574 C CA . ASN A 1 72 ? -0.811 16.462 -17.744 1.00 46.09 72 ASN A CA 1
ATOM 575 C C . ASN A 1 72 ? -1.944 15.493 -18.069 1.00 46.09 72 ASN A C 1
ATOM 577 O O . ASN A 1 72 ? -1.709 14.310 -18.320 1.00 46.09 72 ASN A O 1
ATOM 581 N N . PHE A 1 73 ? -3.174 15.987 -18.019 1.00 53.88 73 PHE A N 1
ATOM 582 C CA . PHE A 1 73 ? -4.292 15.237 -18.549 1.00 53.88 73 PHE A CA 1
ATOM 583 C C . PHE A 1 73 ? -4.173 15.209 -20.082 1.00 53.88 73 PHE A C 1
ATOM 585 O O . PHE A 1 73 ? -3.976 16.236 -20.734 1.00 53.88 73 PHE A O 1
ATOM 592 N N . VAL A 1 74 ? -4.205 14.004 -20.646 1.00 50.09 74 VAL A N 1
ATOM 593 C CA . VAL A 1 74 ? -4.165 13.764 -22.091 1.00 50.09 74 VAL A CA 1
ATOM 594 C C . VAL A 1 74 ? -5.469 13.099 -22.509 1.00 50.09 74 VAL A C 1
ATOM 596 O O . VAL A 1 74 ? -6.004 12.273 -21.766 1.00 50.09 74 VAL A O 1
ATOM 599 N N . ASP A 1 75 ? -6.002 13.464 -23.672 1.00 54.66 75 ASP A N 1
ATOM 600 C CA . ASP A 1 75 ? -7.212 12.841 -24.201 1.00 54.66 75 ASP A CA 1
ATOM 601 C C . ASP A 1 75 ? -6.948 11.417 -24.725 1.00 54.66 75 ASP A C 1
ATOM 603 O O . ASP A 1 75 ? -5.813 10.938 -24.756 1.00 54.66 75 ASP A O 1
ATOM 607 N N . GLY A 1 76 ? -7.998 10.729 -25.189 1.00 50.44 76 GLY A N 1
ATOM 608 C CA . GLY A 1 76 ? -7.883 9.393 -25.790 1.00 50.44 76 GLY A CA 1
ATOM 609 C C . GLY A 1 76 ? -6.999 9.314 -27.047 1.00 50.44 76 GLY A C 1
ATOM 610 O O . GLY A 1 76 ? -6.715 8.211 -27.505 1.00 50.44 76 GLY A O 1
ATOM 611 N N . SER A 1 77 ? -6.548 10.453 -27.591 1.00 57.97 77 SER A N 1
ATOM 612 C CA . SER A 1 77 ? -5.586 10.549 -28.699 1.00 57.97 77 SER A CA 1
ATOM 613 C C . SER A 1 77 ? -4.150 10.845 -28.241 1.00 57.97 77 SER A C 1
ATOM 615 O O . SER A 1 77 ? -3.239 10.892 -29.065 1.00 57.97 77 SER A O 1
ATOM 617 N N . GLY A 1 78 ? -3.925 11.030 -26.936 1.00 52.69 78 GLY A N 1
ATOM 618 C CA . GLY A 1 78 ? -2.622 11.367 -26.363 1.00 52.69 78 GLY A CA 1
ATOM 619 C C . GLY A 1 78 ? -2.250 12.849 -26.467 1.00 52.69 78 GLY A C 1
ATOM 620 O O . GLY A 1 78 ? -1.130 13.211 -26.104 1.00 52.69 78 GLY A O 1
ATOM 621 N N . ARG A 1 79 ? -3.162 13.715 -26.934 1.00 60.72 79 ARG A N 1
ATOM 622 C CA . ARG A 1 79 ? -2.959 15.172 -26.950 1.00 60.72 79 ARG A CA 1
ATOM 623 C C . ARG A 1 79 ? -3.219 15.738 -25.561 1.00 60.72 79 ARG A C 1
ATOM 625 O O . ARG A 1 79 ? -4.159 15.315 -24.892 1.00 60.72 79 ARG A O 1
ATOM 632 N N . LYS A 1 80 ? -2.394 16.694 -25.127 1.00 55.59 80 LYS A N 1
ATOM 633 C CA . LYS A 1 80 ? -2.629 17.432 -23.881 1.00 55.59 80 LYS A CA 1
ATOM 634 C C . LYS A 1 80 ? -3.943 18.202 -24.017 1.00 55.59 80 LYS A C 1
ATOM 636 O O . LYS A 1 80 ? -4.141 18.878 -25.020 1.00 55.59 80 LYS A O 1
ATOM 641 N N . CYS A 1 81 ? -4.813 18.095 -23.027 1.00 59.47 81 CYS A N 1
ATOM 642 C CA . CYS A 1 81 ? -6.039 18.877 -22.957 1.00 59.47 81 CYS A CA 1
ATOM 643 C C . CYS A 1 81 ? -6.216 19.434 -21.551 1.00 59.47 81 CYS A C 1
ATOM 645 O O . CYS A 1 81 ? -5.742 18.866 -20.562 1.00 59.47 81 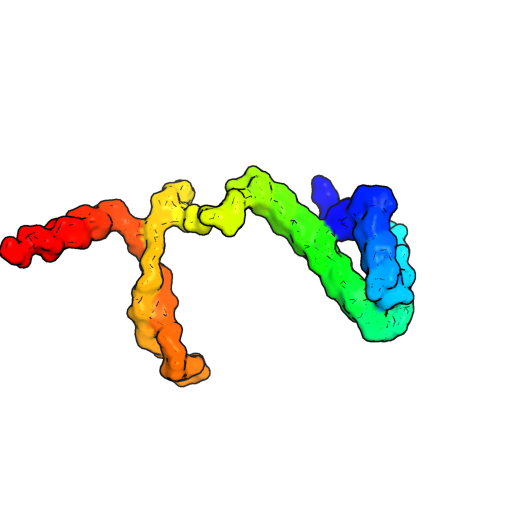CYS A O 1
ATOM 647 N N . GLU A 1 82 ? -6.863 20.588 -21.477 1.00 66.06 82 GLU A N 1
ATOM 648 C CA . GLU A 1 82 ? -7.196 21.207 -20.206 1.00 66.06 82 GLU A CA 1
ATOM 649 C C . GLU A 1 82 ? -8.537 20.670 -19.720 1.00 66.06 82 GLU A C 1
ATOM 651 O O . GLU A 1 82 ? -9.398 20.270 -20.504 1.00 66.06 82 GLU A O 1
ATOM 656 N N . PHE A 1 83 ? -8.700 20.606 -18.406 1.00 69.12 83 PHE A N 1
ATOM 657 C CA . PHE A 1 83 ? -9.933 20.157 -17.782 1.00 69.12 83 PHE A CA 1
ATOM 658 C C . PHE A 1 83 ? -10.319 21.148 -16.701 1.00 69.12 83 PHE A C 1
ATOM 660 O O . PHE A 1 83 ? -9.455 21.656 -15.983 1.00 69.12 83 PHE A O 1
ATOM 667 N N . ARG A 1 84 ? -11.620 21.378 -16.554 1.00 72.06 84 ARG A N 1
ATOM 668 C CA . ARG A 1 84 ? -12.182 22.199 -15.482 1.00 72.06 84 ARG A CA 1
ATOM 669 C C . ARG A 1 84 ? -13.110 21.370 -14.607 1.00 72.06 84 ARG A C 1
ATOM 671 O O . ARG A 1 84 ? -13.752 20.427 -15.072 1.00 72.06 84 ARG A O 1
ATOM 678 N N . LEU A 1 85 ? -13.173 21.734 -13.332 1.00 67.25 85 LEU A N 1
ATOM 679 C CA . LEU A 1 85 ? -14.189 21.234 -12.416 1.00 67.25 85 LEU A CA 1
ATOM 680 C C . LEU A 1 85 ? -15.426 22.113 -12.555 1.00 67.25 85 LEU A C 1
ATOM 682 O O . LEU A 1 85 ? -15.356 23.319 -12.335 1.00 67.25 85 LEU A O 1
ATOM 686 N N . VAL A 1 86 ? -16.545 21.502 -12.922 1.00 74.56 86 VAL A N 1
ATOM 687 C CA . VAL A 1 86 ? -17.842 22.170 -13.025 1.00 74.56 86 VAL A CA 1
ATOM 688 C C . VAL A 1 86 ? -18.709 21.695 -11.863 1.00 74.56 86 VAL A C 1
ATOM 690 O O . VAL A 1 86 ? -18.874 20.480 -11.720 1.00 74.56 86 VAL A O 1
ATOM 693 N N . PRO A 1 87 ? -19.237 22.600 -11.021 1.00 79.25 87 PRO A N 1
ATOM 694 C CA . PRO A 1 87 ? -20.174 22.228 -9.969 1.00 79.25 87 PRO A CA 1
ATOM 695 C C . PRO A 1 87 ? -21.381 21.491 -10.554 1.00 79.25 87 PRO A C 1
ATOM 697 O O . PRO A 1 87 ? -21.913 21.880 -11.593 1.00 79.25 87 PRO A O 1
ATOM 700 N N . VAL A 1 88 ? -21.819 20.429 -9.890 1.00 80.75 88 VAL A N 1
ATOM 701 C CA . VAL A 1 88 ? -23.016 19.665 -10.247 1.00 80.75 88 VAL A CA 1
ATOM 702 C C . VAL A 1 88 ? -23.839 19.375 -9.004 1.00 80.75 88 VAL A C 1
ATOM 704 O O . VAL A 1 88 ? -23.324 19.352 -7.885 1.00 80.75 88 VAL A O 1
ATOM 707 N N . GLU A 1 89 ? -25.126 19.119 -9.203 1.00 79.88 89 GLU A N 1
ATOM 708 C CA . GLU A 1 89 ? -25.974 18.598 -8.139 1.00 79.88 89 GLU A CA 1
ATOM 709 C C . GLU A 1 89 ? -25.531 17.190 -7.734 1.00 79.88 89 GLU A C 1
ATOM 711 O O . GLU A 1 89 ? -24.956 16.436 -8.528 1.00 79.88 89 GLU A O 1
ATOM 716 N N . CYS A 1 90 ? -25.813 16.831 -6.482 1.00 78.19 90 CYS A N 1
ATOM 717 C CA . CYS A 1 90 ? -25.505 15.514 -5.955 1.00 78.19 90 CYS A CA 1
ATOM 718 C C . CYS A 1 90 ? -26.173 14.428 -6.822 1.00 78.19 90 CYS A C 1
ATOM 720 O O . CYS A 1 90 ? -27.402 14.324 -6.838 1.00 78.19 90 CYS A O 1
ATOM 722 N N . PRO A 1 91 ? -25.401 13.577 -7.525 1.00 71.00 91 PRO A N 1
ATOM 723 C CA . PRO A 1 91 ? -25.960 12.659 -8.517 1.00 71.00 91 PRO A CA 1
ATOM 724 C C . PRO A 1 91 ? -26.743 11.498 -7.891 1.00 71.00 91 PRO A C 1
ATOM 726 O O . PRO A 1 91 ? -27.380 10.725 -8.607 1.00 71.00 91 PRO A O 1
ATOM 729 N N . ARG A 1 92 ? -26.676 11.329 -6.564 1.00 72.88 92 ARG A N 1
ATOM 730 C CA . ARG A 1 92 ? -27.428 10.318 -5.818 1.00 72.88 92 ARG A CA 1
ATOM 731 C C . ARG A 1 92 ? -27.873 10.880 -4.481 1.00 72.88 92 ARG A C 1
ATOM 733 O O . ARG A 1 92 ? -27.044 11.279 -3.678 1.00 72.88 92 ARG A O 1
ATOM 740 N N . GLN A 1 93 ? -29.169 10.802 -4.206 1.00 64.06 93 GLN A N 1
ATOM 741 C CA . GLN A 1 93 ? -29.779 11.332 -2.980 1.00 64.06 93 GLN A CA 1
ATOM 742 C C . GLN A 1 93 ? -29.189 10.724 -1.695 1.00 64.06 93 GLN A C 1
ATOM 744 O O . GLN A 1 93 ? -29.200 11.364 -0.654 1.00 64.06 93 GLN A O 1
ATOM 749 N N . GLU A 1 94 ? -28.645 9.511 -1.762 1.00 70.50 94 GLU A N 1
ATOM 750 C CA . GLU A 1 94 ? -28.023 8.814 -0.627 1.00 70.50 94 GLU A CA 1
ATOM 751 C C . GLU A 1 94 ? -26.578 9.254 -0.346 1.00 70.50 94 GLU A C 1
ATOM 753 O O . GLU A 1 94 ? -25.975 8.845 0.646 1.00 70.50 94 GLU A O 1
ATOM 758 N N . TRP A 1 95 ? -25.976 10.039 -1.240 1.00 69.94 95 TRP A N 1
ATOM 759 C CA . TRP A 1 95 ? -24.633 10.568 -1.037 1.00 69.94 95 TRP A CA 1
ATOM 760 C C . TRP A 1 95 ? -24.689 11.822 -0.168 1.00 69.94 95 TRP A C 1
ATOM 762 O O . TRP A 1 95 ? -25.729 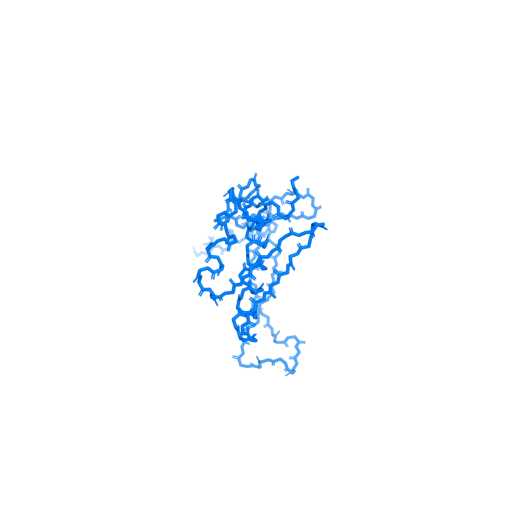12.458 -0.064 1.00 69.94 95 TRP A O 1
ATOM 772 N N . HIS A 1 96 ? -23.568 12.144 0.484 1.00 71.19 96 HIS A N 1
ATOM 773 C CA . HIS A 1 96 ? -23.427 13.252 1.436 1.00 71.19 96 HIS A CA 1
ATOM 774 C C . HIS A 1 96 ? -24.037 14.579 0.938 1.00 71.19 96 HIS A C 1
ATOM 776 O O . HIS A 1 96 ? -23.352 15.381 0.310 1.00 71.19 96 HIS A O 1
ATOM 782 N N . GLN A 1 97 ? -25.308 14.819 1.270 1.00 63.28 97 GLN A N 1
ATOM 783 C CA . GLN A 1 97 ? -26.113 15.916 0.719 1.00 63.28 97 GLN A CA 1
ATOM 784 C C . GLN A 1 97 ? -25.548 17.307 1.053 1.00 63.28 97 GLN A C 1
ATOM 786 O O . GLN A 1 97 ? -25.776 18.248 0.303 1.00 63.28 97 GLN A O 1
ATOM 791 N N . ASP A 1 98 ? -24.742 17.413 2.113 1.00 70.00 98 ASP A N 1
ATOM 792 C CA . ASP A 1 98 ? -24.111 18.660 2.568 1.00 70.00 98 ASP A CA 1
ATOM 793 C C . ASP A 1 98 ? -22.768 18.966 1.877 1.00 70.00 98 ASP A C 1
ATOM 795 O O . ASP A 1 98 ? -21.983 19.782 2.364 1.00 70.00 98 ASP A O 1
ATOM 799 N N . LYS A 1 99 ? -22.438 18.268 0.784 1.00 72.50 99 LYS A N 1
ATOM 800 C CA . LYS A 1 99 ? -21.183 18.465 0.048 1.00 72.50 99 LYS A CA 1
ATOM 801 C C . LYS A 1 99 ? -21.424 19.004 -1.353 1.00 72.50 99 LYS A C 1
ATOM 803 O O . LYS A 1 99 ? -22.393 18.652 -2.014 1.00 72.50 99 LYS A O 1
ATOM 808 N N . GLU A 1 100 ? -20.482 19.816 -1.820 1.00 68.69 100 GLU A N 1
ATOM 809 C CA . GLU A 1 100 ? -20.416 20.237 -3.216 1.00 68.69 100 GLU A CA 1
ATOM 810 C C . GLU A 1 100 ? -19.882 19.092 -4.083 1.00 68.69 100 GLU A C 1
ATOM 812 O O . GLU A 1 100 ? -18.901 18.423 -3.737 1.00 68.69 100 GLU A O 1
ATOM 817 N N . TYR A 1 101 ? -20.529 18.874 -5.224 1.00 70.44 101 TYR A N 1
ATOM 818 C CA . TYR A 1 101 ? -20.132 17.870 -6.200 1.00 70.44 101 TYR A CA 1
ATOM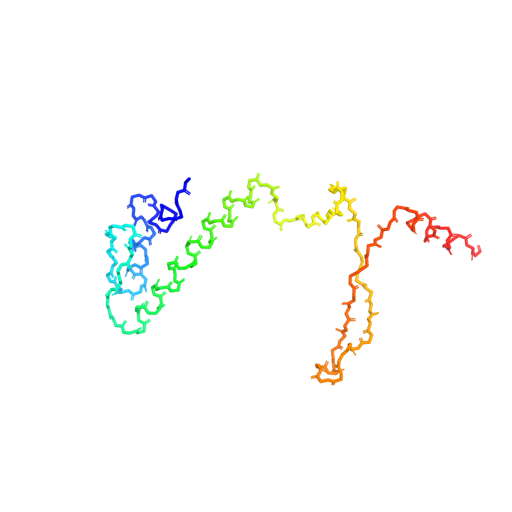 819 C C . TYR A 1 101 ? -19.615 18.565 -7.446 1.00 70.44 101 TYR A C 1
ATOM 821 O O . TYR A 1 101 ? -20.116 19.611 -7.841 1.00 70.44 101 TYR A O 1
ATOM 829 N N . PHE A 1 102 ? -18.607 17.971 -8.077 1.00 75.38 102 PHE A N 1
ATOM 830 C CA . PHE A 1 102 ? -18.014 18.512 -9.290 1.00 75.38 102 PHE A CA 1
ATOM 831 C C . PHE A 1 102 ? -17.880 17.412 -10.334 1.00 75.38 102 PHE A C 1
ATOM 833 O O . PHE A 1 102 ? -17.469 16.289 -10.028 1.00 75.38 102 PHE A O 1
ATOM 840 N N . LYS A 1 103 ? -18.198 17.750 -11.579 1.00 75.12 103 LYS A N 1
ATOM 841 C CA . LYS A 1 103 ? -17.906 16.942 -12.759 1.00 75.12 103 LYS A CA 1
ATOM 842 C C . LYS A 1 103 ? -16.670 17.515 -13.444 1.00 75.12 103 LYS A C 1
ATOM 844 O O . LYS A 1 103 ? -16.509 18.727 -13.546 1.00 75.12 103 LYS A O 1
ATOM 849 N N . ILE A 1 104 ? -15.797 16.634 -13.917 1.00 74.19 104 ILE A N 1
ATOM 850 C CA . ILE A 1 104 ? -14.653 17.020 -14.741 1.00 74.19 104 ILE A CA 1
ATOM 851 C C . ILE A 1 104 ? -15.143 17.171 -16.183 1.00 74.19 104 ILE A C 1
ATOM 853 O O . ILE A 1 104 ? -15.686 16.221 -16.751 1.00 74.19 104 ILE A O 1
ATOM 857 N N . GLU A 1 105 ? -14.930 18.342 -16.773 1.00 72.94 105 GLU A N 1
ATOM 858 C CA . GLU A 1 105 ? -15.194 18.600 -18.188 1.00 72.94 105 GLU A CA 1
ATOM 859 C C . GLU A 1 105 ? -13.899 18.937 -18.915 1.00 72.94 105 GLU A C 1
ATOM 861 O O . GLU A 1 105 ? -13.040 19.640 -18.382 1.00 72.94 105 GLU A O 1
ATOM 866 N N . ARG A 1 106 ? -13.754 18.399 -20.126 1.00 73.50 106 ARG A N 1
ATOM 867 C CA . ARG A 1 106 ? -12.655 18.725 -21.031 1.00 73.50 106 ARG A CA 1
ATOM 868 C C . ARG A 1 106 ? -12.903 20.120 -21.602 1.00 73.50 106 ARG A C 1
ATOM 870 O O . ARG A 1 106 ? -14.018 20.406 -22.021 1.00 73.50 106 ARG A O 1
ATOM 877 N N . VAL A 1 107 ? -11.876 20.958 -21.602 1.00 72.12 107 VAL A N 1
ATOM 878 C CA . VAL A 1 107 ? -11.872 22.260 -22.269 1.00 72.12 107 VAL A CA 1
ATOM 879 C C . VAL A 1 107 ? -11.186 22.056 -23.614 1.00 72.12 107 VAL A C 1
ATOM 881 O O . VAL A 1 107 ? -9.989 21.761 -23.662 1.00 72.12 107 VAL A O 1
ATOM 884 N N . ASP A 1 108 ? -11.951 22.144 -24.696 1.00 68.94 108 ASP A N 1
ATOM 885 C CA . ASP A 1 108 ? -11.402 22.101 -26.049 1.00 68.94 108 ASP A CA 1
ATOM 886 C C . ASP A 1 108 ? -10.847 23.484 -26.443 1.00 68.94 108 ASP A C 1
ATOM 888 O O . ASP A 1 108 ? -11.285 24.513 -25.928 1.00 68.94 108 ASP A O 1
ATOM 892 N N . GLU A 1 109 ? -9.853 23.530 -27.340 1.00 57.72 109 GLU A N 1
ATOM 893 C CA . GLU A 1 109 ? -9.182 24.783 -27.753 1.00 57.72 109 GLU A CA 1
ATOM 894 C C . GLU A 1 109 ? -10.162 25.827 -28.335 1.00 57.72 109 GLU A C 1
ATOM 896 O O . GLU A 1 109 ? -9.933 27.030 -28.207 1.00 57.72 109 GLU A O 1
ATOM 901 N N . GLU A 1 110 ? -11.279 25.387 -28.927 1.00 56.69 110 GLU A N 1
ATOM 902 C CA . GLU A 1 110 ? -12.323 26.267 -29.475 1.00 56.69 110 GLU A CA 1
ATOM 903 C C . GLU A 1 110 ? -13.125 26.997 -28.379 1.00 56.69 110 GLU A C 1
ATOM 905 O O . GLU A 1 110 ? -13.465 28.170 -28.547 1.00 56.69 110 GLU A O 1
ATOM 910 N N . ASP A 1 111 ? -13.346 26.362 -27.222 1.00 53.00 111 ASP A N 1
ATOM 911 C CA . ASP A 1 111 ? -14.056 26.971 -26.087 1.00 53.00 111 ASP A CA 1
ATOM 912 C C . ASP A 1 111 ? -13.202 28.042 -25.386 1.00 53.00 111 ASP A C 1
ATOM 914 O O . ASP A 1 111 ? -13.732 29.032 -24.876 1.00 53.00 111 ASP A O 1
ATOM 918 N N . GLN A 1 112 ? -11.868 27.912 -25.427 1.00 52.22 112 GLN A N 1
ATOM 919 C CA . GLN A 1 112 ? -10.941 28.923 -24.892 1.00 52.22 112 GLN A CA 1
ATOM 920 C C . GLN A 1 112 ? -10.975 30.244 -25.688 1.00 52.22 112 GLN A C 1
ATOM 922 O O . GLN A 1 112 ? -10.740 31.321 -25.130 1.00 52.22 112 GLN A O 1
ATOM 927 N N . MET A 1 113 ? -11.304 30.193 -26.986 1.00 50.66 113 MET A N 1
ATOM 928 C CA . MET A 1 113 ? -11.451 31.389 -27.830 1.00 50.66 113 MET A CA 1
ATOM 929 C C . MET A 1 113 ? -12.795 32.116 -27.654 1.00 50.66 113 MET A C 1
ATOM 931 O O . MET A 1 113 ? -12.916 33.277 -28.054 1.00 50.66 113 MET A O 1
ATOM 935 N N . LEU A 1 114 ? -13.812 31.467 -27.080 1.00 51.78 114 LEU A N 1
ATOM 936 C CA . LEU A 1 114 ? -15.131 32.071 -26.846 1.00 51.78 114 LEU A CA 1
ATOM 937 C C . LEU A 1 114 ? -15.209 32.814 -25.504 1.00 51.78 114 LEU A C 1
ATOM 939 O O . LEU A 1 114 ? -15.869 33.853 -25.418 1.00 51.78 114 LEU A O 1
ATOM 943 N N . ASP A 1 115 ? -14.485 32.346 -24.486 1.00 48.06 115 ASP A N 1
ATOM 944 C CA . ASP A 1 115 ? -14.483 32.963 -23.151 1.00 48.06 115 ASP A CA 1
ATOM 945 C C . ASP A 1 115 ? -13.710 34.297 -23.127 1.00 48.06 115 ASP A C 1
ATOM 947 O O . ASP A 1 115 ? -14.082 35.256 -22.453 1.00 48.06 115 ASP A O 1
ATOM 951 N N . THR A 1 116 ? -12.684 34.427 -23.974 1.00 50.84 116 THR A N 1
ATOM 952 C CA . THR A 1 116 ? -11.905 35.669 -24.129 1.00 50.84 116 THR A CA 1
ATOM 953 C C . THR A 1 116 ? -12.626 36.759 -24.926 1.00 50.84 116 THR A C 1
ATOM 955 O O . THR A 1 116 ? -12.282 37.929 -24.799 1.00 50.84 116 THR A O 1
ATOM 958 N N . ARG A 1 117 ? -13.660 36.424 -25.711 1.00 48.16 117 ARG A N 1
ATOM 959 C CA . ARG A 1 117 ? -14.446 37.403 -26.493 1.00 48.16 117 ARG A CA 1
ATOM 960 C C . ARG A 1 117 ? -15.655 37.969 -25.751 1.00 48.16 117 ARG A C 1
ATOM 962 O O . ARG A 1 117 ? -16.239 38.947 -26.211 1.00 48.16 117 ARG A O 1
ATOM 969 N N . SER A 1 118 ? -16.025 37.381 -24.615 1.00 51.72 118 SER A N 1
ATOM 970 C CA . SER A 1 118 ? -17.175 37.829 -23.819 1.00 51.72 118 SER A CA 1
ATOM 971 C C . SER A 1 118 ? -16.806 38.877 -22.761 1.00 51.72 118 SER A C 1
ATOM 973 O O . SER A 1 118 ? -17.699 39.489 -22.183 1.00 51.72 118 SER A O 1
ATOM 975 N N . SER A 1 119 ? -15.509 39.138 -22.546 1.00 49.69 119 SER A N 1
ATOM 976 C CA . SER A 1 119 ? -15.022 40.153 -21.598 1.00 49.69 119 SER A CA 1
ATOM 977 C C . SER A 1 119 ? -14.715 41.526 -22.226 1.00 49.69 119 SER A C 1
ATOM 979 O O . SER A 1 119 ? -14.322 42.428 -21.494 1.00 49.69 119 SER A O 1
ATOM 981 N N . ASP A 1 120 ? -14.943 41.706 -23.535 1.00 51.28 120 ASP A N 1
ATOM 982 C CA . ASP A 1 120 ? -14.752 42.976 -24.270 1.00 51.28 120 ASP A CA 1
ATOM 983 C C . ASP A 1 120 ? -16.086 43.543 -24.807 1.00 51.28 120 ASP A C 1
ATOM 985 O O . ASP A 1 120 ? -16.211 43.970 -25.958 1.00 51.28 120 ASP A O 1
ATOM 989 N N . ARG A 1 121 ? -17.133 43.538 -23.974 1.00 48.62 121 ARG A N 1
ATOM 990 C CA . ARG A 1 121 ? -18.312 44.398 -24.177 1.00 48.62 121 ARG A CA 1
ATOM 991 C C . ARG A 1 121 ? -18.697 45.100 -22.878 1.00 48.62 121 ARG A C 1
ATOM 993 O O . ARG A 1 121 ? -19.628 44.684 -22.193 1.00 48.62 121 ARG A O 1
ATOM 1000 N N . LEU A 1 122 ? -17.985 46.187 -22.599 1.00 41.28 122 LEU A N 1
ATOM 1001 C CA . LEU A 1 122 ? -18.474 47.356 -21.867 1.00 41.28 122 LEU A CA 1
ATOM 1002 C C . LEU A 1 122 ? -18.106 48.602 -22.671 1.00 41.28 122 LEU A C 1
ATOM 1004 O O . LEU A 1 122 ? -16.947 48.666 -23.135 1.00 41.28 122 LEU A O 1
#

Organism: Exaiptasia diaphana (NCBI:txid2652724)

Radius of gyration: 24.14 Å; Cα contacts (8 Å, |Δi|>4): 117; chains: 1; bounding box: 52×66×48 Å

Nearest PDB structures (foldseek):
  7vpx-assembly1_D  TM=8.303E-01  e=1.081E-02  Homo sapiens
  6zqe-assembly1_JJ  TM=7.725E-01  e=1.298E-01  Saccharomyces cerevisiae S288C
  3aev-assembly1_B  TM=6.756E-01  e=7.079E-02  Pyrococcus horikoshii
  7mqa-assembly1_SW  TM=7.048E-01  e=3.223E-01  Homo sapiens

Mean predicted aligned error: 16.94 Å

Solvent-accessible surface area (backbone atoms only — not comparable to full-atom values): 7492 Å² total; per-residue (Å²): 134,64,63,63,60,46,35,34,30,76,93,43,48,44,47,56,48,45,27,66,75,37,71,26,50,76,48,79,56,96,95,42,79,48,72,47,63,54,76,67,30,37,52,52,39,53,50,52,48,51,49,34,35,49,50,45,53,49,53,60,60,37,62,74,74,43,62,97,86,60,91,76,48,53,49,102,84,69,48,79,47,50,71,45,78,40,80,43,76,73,92,45,89,90,47,74,80,94,54,92,35,66,44,82,41,78,51,53,78,71,59,62,61,53,62,68,62,68,77,76,80,128

Foldseek 3Di:
DDLLCQLCDDVSVNVVVLCVVLVWDWDADPNDIDIDDDPVSSVSSVVSSVVSSVCSVCVVVDVVPHDPVDPQDAPPVRHGWDKDWDWDQDPDPPPDNPDTDTDIDTDDPVNVVVVVVVVPDD

pLDDT: mean 72.75, std 17.16, range [37.72, 96.44]

Secondary structure (DSSP, 8-state):
--HHHHHH-GGGHHHHHHHHHH--EEEEETTEEEEES-HHHHHHHHHHHHHHHHHHHHHHHHTTT--TT----B-TTS-B-EEEEEEE--SSTTS-TTS-EEEEEEE-HHHHHHHTTSS---